Protein AF-A0A7I7PA12-F1 (afdb_monomer_lite)

Organism: NCBI:txid459858

Foldseek 3Di:
DVPVVVVVVVVVVVVVVVVVVVVVVPDDPDPDPPDPPPDPPDDPVVQCADPPPRHRDNDQKAFPCRLCVVVVNDDPVVSVVCDVVVQWPWDDDPPTIITGVVSSVVSVVVVVVVVPD

Structure (mmCIF, N/CA/C/O backbone):
data_AF-A0A7I7PA12-F1
#
_entry.id   AF-A0A7I7PA12-F1
#
loop_
_atom_site.group_PDB
_atom_site.id
_atom_site.type_symbol
_atom_site.label_atom_id
_atom_site.label_alt_id
_atom_site.label_comp_id
_atom_site.label_asym_id
_atom_site.label_entity_id
_atom_site.label_seq_id
_atom_site.pdbx_PDB_ins_code
_atom_site.Cartn_x
_atom_site.Cartn_y
_atom_site.Cartn_z
_atom_site.occupancy
_atom_site.B_iso_or_equiv
_atom_site.auth_seq_id
_atom_site.auth_comp_id
_atom_site.auth_asym_id
_atom_site.auth_atom_id
_atom_site.pdbx_PDB_model_num
ATOM 1 N N . MET A 1 1 ? 6.113 24.399 -57.540 1.00 57.25 1 MET A N 1
ATOM 2 C CA . MET A 1 1 ? 7.209 24.268 -56.553 1.00 57.25 1 MET A CA 1
ATOM 3 C C . MET A 1 1 ? 6.935 23.206 -55.471 1.00 57.25 1 MET A C 1
ATOM 5 O O . MET A 1 1 ? 7.730 23.121 -54.549 1.00 57.25 1 MET A O 1
ATOM 9 N N . SER A 1 2 ? 5.874 22.381 -55.564 1.00 64.81 2 SER A N 1
ATOM 10 C CA . SER A 1 2 ? 5.564 21.339 -54.559 1.00 64.81 2 SER A CA 1
ATOM 11 C C . SER A 1 2 ? 6.282 20.003 -54.799 1.00 64.81 2 SER A C 1
ATOM 13 O O . SER A 1 2 ? 6.715 19.367 -53.851 1.00 64.81 2 SER A O 1
ATOM 15 N N . ASP A 1 3 ? 6.512 19.631 -56.061 1.00 80.25 3 ASP A N 1
ATOM 16 C CA . ASP A 1 3 ? 7.012 18.301 -56.449 1.00 80.25 3 ASP A CA 1
ATOM 17 C C . ASP A 1 3 ? 8.410 17.973 -55.877 1.00 80.25 3 ASP A C 1
ATOM 19 O O . ASP A 1 3 ? 8.698 16.848 -55.482 1.00 80.25 3 ASP A O 1
ATOM 23 N N . THR A 1 4 ? 9.290 18.967 -55.735 1.00 84.50 4 THR A N 1
ATOM 24 C CA . THR A 1 4 ? 10.612 18.764 -55.114 1.00 84.50 4 THR A CA 1
ATOM 25 C C . THR A 1 4 ? 10.535 18.559 -53.602 1.00 84.50 4 THR A C 1
ATOM 27 O O . THR A 1 4 ? 11.308 17.774 -53.055 1.00 84.50 4 THR A O 1
ATOM 30 N N . ALA A 1 5 ? 9.603 19.233 -52.924 1.00 88.06 5 ALA A N 1
ATOM 31 C CA . ALA A 1 5 ? 9.379 19.059 -51.491 1.00 88.06 5 ALA A CA 1
ATOM 32 C C . ALA A 1 5 ? 8.716 17.704 -51.196 1.00 88.06 5 ALA A C 1
ATOM 34 O O . ALA A 1 5 ? 9.119 17.018 -50.258 1.00 88.06 5 ALA A O 1
ATOM 35 N N . ASP A 1 6 ? 7.775 17.284 -52.043 1.00 89.25 6 ASP A N 1
ATOM 36 C CA . ASP A 1 6 ? 7.091 15.994 -51.924 1.00 89.25 6 ASP A CA 1
ATOM 37 C C . ASP A 1 6 ? 8.061 14.821 -52.129 1.00 89.25 6 ASP A C 1
ATOM 39 O O . ASP A 1 6 ? 8.046 13.857 -51.359 1.00 89.25 6 ASP A O 1
ATOM 43 N N . ARG A 1 7 ? 8.980 14.935 -53.097 1.00 88.00 7 ARG A N 1
ATOM 44 C CA . ARG A 1 7 ? 10.043 13.940 -53.326 1.00 88.00 7 ARG A CA 1
ATOM 45 C C . ARG A 1 7 ? 11.024 13.848 -52.161 1.00 88.00 7 ARG A C 1
ATOM 47 O O . ARG A 1 7 ? 11.404 12.745 -51.782 1.00 88.00 7 ARG A O 1
ATOM 54 N N . LEU A 1 8 ? 11.407 14.979 -51.565 1.00 92.81 8 LEU A N 1
ATOM 55 C CA . LEU A 1 8 ? 12.272 14.984 -50.381 1.00 92.81 8 LEU A CA 1
ATOM 56 C C . LEU A 1 8 ? 11.567 14.358 -49.171 1.00 92.81 8 LEU A C 1
ATOM 58 O O . LEU A 1 8 ? 12.162 13.551 -48.459 1.00 92.81 8 LEU A O 1
ATOM 62 N N . ALA A 1 9 ? 10.295 14.697 -48.956 1.00 93.12 9 ALA A N 1
ATOM 63 C CA . ALA A 1 9 ? 9.494 14.113 -47.887 1.00 93.12 9 ALA A CA 1
ATOM 64 C C . ALA A 1 9 ? 9.335 12.598 -48.064 1.00 93.12 9 ALA A C 1
ATOM 66 O O . ALA A 1 9 ? 9.363 11.860 -47.079 1.00 93.12 9 ALA A O 1
ATOM 67 N N . GLN A 1 10 ? 9.198 12.128 -49.307 1.00 93.81 10 GLN A N 1
ATOM 68 C CA . GLN A 1 10 ? 9.133 10.702 -49.596 1.00 93.81 10 GLN A CA 1
ATOM 69 C C . GLN A 1 10 ? 10.466 10.002 -49.321 1.00 93.81 10 GLN A C 1
ATOM 71 O O . GLN A 1 10 ? 10.483 9.030 -48.574 1.00 93.81 10 GLN A O 1
ATOM 76 N N . ALA A 1 11 ? 11.578 10.553 -49.810 1.00 95.31 11 ALA A N 1
ATOM 77 C CA . ALA A 1 11 ? 12.905 9.986 -49.576 1.00 95.31 11 ALA A CA 1
ATOM 78 C C . ALA A 1 11 ? 13.256 9.895 -48.078 1.00 95.31 11 ALA A C 1
ATOM 80 O O . ALA A 1 11 ? 13.831 8.906 -47.630 1.00 95.31 11 ALA A O 1
ATOM 81 N N . LEU A 1 12 ? 12.870 10.899 -47.282 1.00 96.00 12 LEU A N 1
ATOM 82 C CA . LEU A 1 12 ? 13.057 10.871 -45.828 1.00 96.00 12 LEU A CA 1
ATOM 83 C C . LEU A 1 12 ? 12.213 9.788 -45.150 1.00 96.00 12 LEU A C 1
ATOM 85 O O . LEU A 1 12 ? 12.706 9.112 -44.249 1.00 96.00 12 LEU A O 1
ATOM 89 N N . ARG A 1 13 ? 10.955 9.611 -45.571 1.00 95.38 13 ARG A N 1
ATOM 90 C CA . ARG A 1 13 ? 10.093 8.540 -45.047 1.00 95.38 13 ARG A CA 1
ATOM 91 C C . ARG A 1 13 ? 10.675 7.164 -45.339 1.00 95.38 13 ARG A C 1
ATOM 93 O O . ARG A 1 13 ? 10.691 6.325 -44.443 1.00 95.38 13 ARG A O 1
ATOM 100 N N . ASP A 1 14 ? 11.172 6.958 -46.552 1.00 96.69 14 ASP A N 1
ATOM 101 C CA . ASP A 1 14 ? 11.733 5.673 -46.968 1.00 96.69 14 ASP A CA 1
ATOM 102 C C . ASP A 1 14 ? 12.980 5.330 -46.138 1.00 96.69 14 ASP A C 1
ATOM 104 O O . ASP A 1 14 ? 13.071 4.231 -45.595 1.00 96.69 14 ASP A O 1
ATOM 108 N N . LEU A 1 15 ? 13.863 6.309 -45.912 1.00 96.50 15 LEU A N 1
ATOM 109 C CA . LEU A 1 15 ? 15.071 6.136 -45.099 1.00 96.50 15 LEU A CA 1
ATOM 110 C C . LEU A 1 15 ? 14.760 5.852 -43.619 1.00 96.50 15 LEU A C 1
ATOM 112 O O . LEU A 1 15 ? 15.419 5.030 -42.984 1.00 96.50 15 LEU A O 1
ATOM 116 N N . ILE A 1 16 ? 13.736 6.505 -43.058 1.00 96.25 16 ILE A N 1
ATOM 117 C CA . ILE A 1 16 ? 13.278 6.228 -41.688 1.00 96.25 16 ILE A CA 1
ATOM 118 C C . ILE A 1 16 ? 12.716 4.808 -41.590 1.00 96.25 16 ILE A C 1
ATOM 120 O O . ILE A 1 16 ? 13.044 4.088 -40.649 1.00 96.25 16 ILE A O 1
ATOM 124 N N . ASN A 1 17 ? 11.883 4.400 -42.548 1.00 96.25 17 ASN A N 1
ATOM 125 C CA . ASN A 1 17 ? 11.272 3.074 -42.541 1.00 96.25 17 ASN A CA 1
ATOM 126 C C . ASN A 1 17 ? 12.324 1.968 -42.659 1.00 96.25 17 ASN A C 1
ATOM 128 O O . ASN A 1 17 ? 12.238 0.974 -41.941 1.00 96.25 17 ASN A O 1
ATOM 132 N N . GLU A 1 18 ? 13.335 2.162 -43.505 1.00 94.94 18 GLU A N 1
ATOM 133 C CA . GLU A 1 18 ? 14.457 1.233 -43.646 1.00 94.94 18 GLU A CA 1
ATOM 134 C C . GLU A 1 18 ? 15.231 1.090 -42.328 1.00 94.94 18 GLU A C 1
ATOM 136 O O . GLU A 1 18 ? 15.413 -0.021 -41.829 1.00 94.94 18 GLU A O 1
ATOM 141 N N . ALA A 1 19 ? 15.588 2.208 -41.690 1.00 93.06 19 ALA A N 1
ATOM 142 C CA . ALA A 1 19 ? 16.294 2.193 -40.409 1.00 93.06 19 ALA A CA 1
ATOM 143 C C . ALA A 1 19 ? 15.472 1.540 -39.280 1.00 93.06 19 ALA A C 1
ATOM 145 O O . ALA A 1 19 ? 16.020 0.824 -38.437 1.00 93.06 19 ALA A O 1
ATOM 146 N N . VAL A 1 20 ? 14.155 1.769 -39.255 1.00 92.50 20 VAL A N 1
ATOM 147 C CA . VAL A 1 20 ? 13.246 1.125 -38.295 1.00 92.50 20 VAL A CA 1
ATOM 148 C C . VAL A 1 20 ? 13.182 -0.379 -38.546 1.00 92.50 20 VAL A C 1
ATOM 150 O O . VAL A 1 20 ? 13.264 -1.147 -37.587 1.00 92.50 20 VAL A O 1
ATOM 153 N N . GLN A 1 21 ? 13.080 -0.812 -39.803 1.00 85.81 21 GLN A N 1
ATOM 154 C CA . GLN A 1 21 ? 13.006 -2.232 -40.139 1.00 85.81 21 GLN A CA 1
ATOM 155 C C . GLN A 1 21 ? 14.302 -2.962 -39.770 1.00 85.81 21 GLN A C 1
ATOM 157 O O . GLN A 1 21 ? 14.242 -4.007 -39.126 1.00 85.81 21 GLN A O 1
ATOM 162 N N . GLU A 1 22 ? 15.469 -2.372 -40.047 1.00 87.12 22 GLU A N 1
ATOM 163 C CA . GLU A 1 22 ? 16.749 -2.932 -39.599 1.00 87.12 22 GLU A CA 1
ATOM 164 C C . GLU A 1 22 ? 16.822 -3.082 -38.073 1.00 87.12 22 GLU A C 1
ATOM 166 O O . GLU A 1 22 ? 17.346 -4.075 -37.558 1.00 87.12 22 GLU A O 1
ATOM 171 N N . ALA A 1 23 ? 16.314 -2.099 -37.325 1.00 82.94 23 ALA A N 1
ATOM 172 C CA . ALA A 1 23 ? 16.295 -2.153 -35.867 1.00 82.94 23 ALA A CA 1
ATOM 173 C C . ALA A 1 23 ? 15.350 -3.249 -35.349 1.00 82.94 23 ALA A C 1
ATOM 175 O O . ALA A 1 23 ? 15.691 -3.957 -34.396 1.00 82.94 23 ALA A O 1
ATOM 176 N N . VAL A 1 24 ? 14.191 -3.422 -35.990 1.00 83.75 24 VAL A N 1
ATOM 177 C CA . VAL A 1 24 ? 13.238 -4.495 -35.679 1.00 83.75 24 VAL A CA 1
ATOM 178 C C . VAL A 1 24 ? 13.865 -5.861 -35.955 1.00 83.75 24 VAL A C 1
ATOM 180 O O . VAL A 1 24 ? 13.846 -6.713 -35.070 1.00 83.75 24 VAL A O 1
ATOM 183 N N . ASP A 1 25 ? 14.505 -6.043 -37.109 1.00 80.31 25 ASP A N 1
ATOM 184 C CA . ASP A 1 25 ? 15.106 -7.321 -37.511 1.00 80.31 25 ASP A CA 1
ATOM 185 C C . AS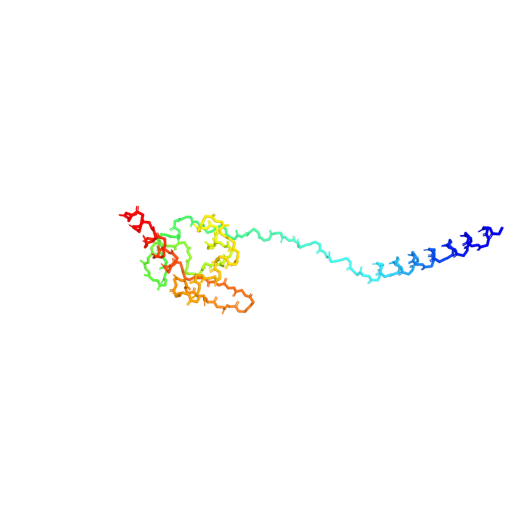P A 1 25 ? 16.298 -7.715 -36.620 1.00 80.31 25 ASP A C 1
ATOM 187 O O . ASP A 1 25 ? 16.522 -8.897 -36.342 1.00 80.31 25 ASP A O 1
ATOM 191 N N . ARG A 1 26 ? 17.054 -6.730 -36.114 1.00 80.38 26 ARG A N 1
ATOM 192 C CA . ARG A 1 26 ? 18.138 -6.953 -35.137 1.00 80.38 26 ARG A CA 1
ATOM 193 C C . ARG A 1 26 ? 17.628 -7.236 -33.724 1.00 80.38 26 ARG A C 1
ATOM 195 O O . ARG A 1 26 ? 18.372 -7.789 -32.908 1.00 80.38 26 ARG A O 1
ATOM 202 N N . THR A 1 27 ? 16.387 -6.876 -33.407 1.00 75.75 27 THR A N 1
ATOM 203 C CA . THR A 1 27 ? 15.804 -7.137 -32.091 1.00 75.75 27 THR A CA 1
ATOM 204 C C . THR A 1 27 ? 15.268 -8.563 -32.068 1.00 75.75 27 THR A C 1
ATOM 206 O O . THR A 1 27 ? 14.245 -8.868 -32.673 1.00 75.75 27 THR A O 1
ATOM 209 N N . ARG A 1 28 ? 15.937 -9.472 -31.342 1.00 63.44 28 ARG A N 1
ATOM 210 C CA . ARG A 1 28 ? 15.360 -10.800 -31.077 1.00 63.44 28 ARG A CA 1
ATOM 211 C C . ARG A 1 28 ? 13.976 -10.605 -30.444 1.00 63.44 28 ARG A C 1
ATOM 213 O O . ARG A 1 28 ? 13.909 -9.957 -29.397 1.00 63.44 28 ARG A O 1
ATOM 220 N N . PRO A 1 29 ? 12.895 -11.168 -31.012 1.00 68.19 29 PRO A N 1
ATOM 221 C CA . PRO A 1 29 ? 11.599 -11.105 -30.364 1.00 68.19 29 PRO A CA 1
ATOM 222 C C . PRO A 1 29 ? 11.725 -11.777 -28.999 1.00 68.19 29 PRO A C 1
ATOM 224 O O . PRO A 1 29 ? 12.167 -12.925 -28.899 1.00 68.19 29 PRO A O 1
ATOM 227 N N . THR A 1 30 ? 11.377 -11.048 -27.938 1.00 66.50 30 THR A N 1
ATOM 228 C CA . THR A 1 30 ? 11.246 -11.640 -26.609 1.00 66.50 30 THR A CA 1
ATOM 229 C C . THR A 1 30 ? 10.212 -12.753 -26.732 1.00 66.50 30 THR A C 1
ATOM 231 O O . THR A 1 30 ? 9.070 -12.459 -27.100 1.00 66.50 30 THR A O 1
ATOM 234 N N . PRO A 1 31 ? 10.573 -14.024 -26.481 1.00 67.75 31 PRO A N 1
ATOM 235 C CA . PRO A 1 31 ? 9.592 -15.088 -26.542 1.00 67.75 31 PRO A CA 1
ATOM 236 C C . PRO A 1 31 ? 8.477 -14.762 -25.542 1.00 67.75 31 PRO A C 1
ATOM 238 O O . PRO A 1 31 ? 8.777 -14.289 -24.436 1.00 67.75 31 PRO A O 1
ATOM 241 N N . PRO A 1 32 ? 7.199 -14.981 -25.903 1.00 68.44 32 PRO A N 1
ATOM 242 C CA . PRO A 1 32 ? 6.124 -14.864 -24.932 1.00 68.44 32 PRO A CA 1
ATOM 243 C C . PRO A 1 32 ? 6.481 -15.739 -23.724 1.00 68.44 32 PRO A C 1
ATOM 245 O O . PRO A 1 32 ? 7.080 -16.806 -23.906 1.00 68.44 32 PRO A O 1
ATOM 248 N N . PRO A 1 33 ? 6.182 -15.292 -22.491 1.00 64.94 33 PRO A N 1
ATOM 249 C CA . PRO A 1 33 ? 6.524 -16.053 -21.299 1.00 64.94 33 PRO A CA 1
ATOM 250 C C . PRO A 1 33 ? 6.006 -17.482 -21.466 1.00 64.94 33 PRO A C 1
ATOM 252 O O . PRO A 1 33 ? 4.811 -17.692 -21.660 1.00 64.94 33 PRO A O 1
ATOM 255 N N . ALA A 1 34 ? 6.928 -18.451 -21.443 1.00 67.62 34 ALA A N 1
ATOM 256 C CA . ALA A 1 34 ? 6.681 -19.816 -21.908 1.00 67.62 34 ALA A CA 1
ATOM 257 C C . ALA A 1 34 ? 5.513 -20.505 -21.187 1.00 67.62 34 ALA A C 1
ATOM 259 O O . ALA A 1 34 ? 4.920 -21.433 -21.731 1.00 67.62 34 ALA A O 1
ATOM 260 N N . ARG A 1 35 ? 5.165 -20.043 -19.981 1.00 59.84 35 ARG A N 1
ATOM 261 C CA . ARG A 1 35 ? 3.930 -20.366 -19.269 1.00 59.84 35 ARG A CA 1
ATOM 262 C C . ARG A 1 35 ? 3.546 -19.171 -18.405 1.00 59.84 35 ARG A C 1
ATOM 264 O O . ARG A 1 35 ? 4.387 -18.648 -17.673 1.00 59.84 35 ARG A O 1
ATOM 271 N N . VAL A 1 36 ? 2.270 -18.788 -18.418 1.00 59.03 36 VAL A N 1
ATOM 272 C CA . VAL A 1 36 ? 1.671 -18.206 -17.213 1.00 59.03 36 VAL A CA 1
ATOM 273 C C . VAL A 1 36 ? 1.811 -19.304 -16.167 1.00 59.03 36 VAL A C 1
ATOM 275 O O . VAL A 1 36 ? 1.127 -20.320 -16.250 1.00 59.03 36 VAL A O 1
ATOM 278 N N . VAL A 1 37 ? 2.786 -19.182 -15.265 1.00 63.34 37 VAL A N 1
ATOM 279 C CA . VAL A 1 37 ? 2.864 -20.076 -14.111 1.00 63.34 37 VAL A CA 1
ATOM 280 C C . VAL A 1 37 ? 1.587 -19.799 -13.339 1.00 63.34 37 VAL A C 1
ATOM 282 O O . VAL A 1 37 ? 1.457 -18.737 -12.726 1.00 63.34 37 VAL A O 1
ATOM 285 N N . GLU A 1 38 ? 0.605 -20.694 -13.458 1.00 61.75 38 GLU A N 1
ATOM 286 C CA . GLU A 1 38 ? -0.585 -20.619 -12.630 1.00 61.75 38 GLU A CA 1
ATOM 287 C C . GLU A 1 38 ? -0.102 -20.530 -11.191 1.00 61.75 38 GLU A C 1
ATOM 289 O O . GLU A 1 38 ? 0.690 -21.355 -10.725 1.00 61.75 38 GLU A O 1
ATOM 294 N N . ARG A 1 39 ? -0.497 -19.444 -10.522 1.00 61.81 39 ARG A N 1
ATOM 295 C CA . ARG A 1 39 ? -0.152 -19.228 -9.123 1.00 61.81 39 ARG A CA 1
ATOM 296 C C . ARG A 1 39 ? -0.580 -20.501 -8.387 1.00 61.81 39 ARG A C 1
ATOM 298 O O . ARG A 1 39 ? -1.747 -20.868 -8.543 1.00 61.81 39 ARG A O 1
ATOM 305 N N . PRO A 1 40 ? 0.316 -21.169 -7.637 1.00 59.44 40 PRO A N 1
ATOM 306 C CA . PRO A 1 40 ? -0.034 -22.392 -6.934 1.00 59.44 40 PRO A CA 1
ATOM 307 C C . PRO A 1 40 ? -1.331 -22.162 -6.160 1.00 59.44 40 PRO A C 1
ATOM 309 O O . PRO A 1 40 ? -1.399 -21.257 -5.320 1.00 59.44 40 PRO A O 1
ATOM 312 N N . ARG A 1 41 ? -2.381 -22.913 -6.507 1.00 59.09 41 ARG A N 1
ATOM 313 C CA . ARG A 1 41 ? -3.602 -22.937 -5.708 1.00 59.09 41 ARG A CA 1
ATOM 314 C C . ARG A 1 41 ? -3.276 -23.783 -4.493 1.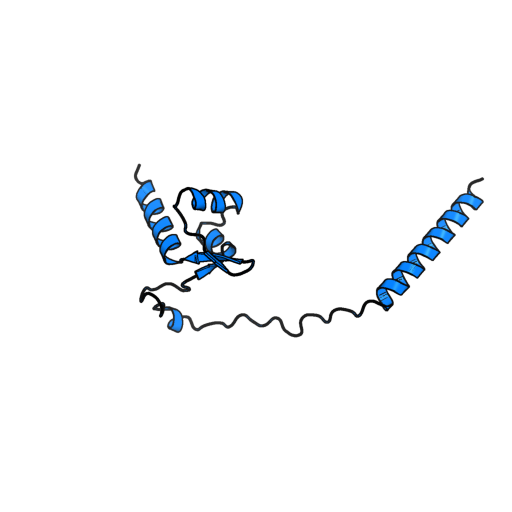00 59.09 41 ARG A C 1
ATOM 316 O O . ARG A 1 41 ? -3.183 -24.999 -4.587 1.00 59.09 41 ARG A O 1
ATOM 323 N N . VAL A 1 42 ? -3.001 -23.108 -3.390 1.00 63.06 42 VAL A N 1
ATOM 324 C CA . VAL A 1 42 ? -2.883 -23.762 -2.092 1.00 63.06 42 VAL A CA 1
ATOM 325 C C . VAL A 1 42 ? -4.302 -24.219 -1.701 1.00 63.06 42 VAL A C 1
ATOM 327 O O . VAL A 1 42 ? -5.228 -23.413 -1.856 1.00 63.06 42 VAL A O 1
ATOM 330 N N . PRO A 1 43 ? -4.500 -25.482 -1.286 1.00 65.56 43 PRO A N 1
ATOM 331 C CA . PRO A 1 43 ? -5.786 -25.980 -0.793 1.00 65.56 43 PRO A CA 1
ATOM 332 C C . PRO A 1 43 ? -6.340 -25.104 0.340 1.00 65.56 43 PRO A C 1
ATOM 334 O O . PRO A 1 43 ? -5.577 -24.628 1.177 1.00 65.56 43 PRO A O 1
ATOM 337 N N . GLU A 1 44 ? -7.658 -24.875 0.381 1.00 60.41 44 GLU A N 1
ATOM 338 C CA . GLU A 1 44 ? -8.302 -24.014 1.398 1.00 60.41 44 GLU A CA 1
ATOM 339 C C . GLU A 1 44 ? -8.061 -24.508 2.837 1.00 60.41 44 GLU A C 1
ATOM 341 O O . GLU A 1 44 ? -7.955 -23.713 3.769 1.00 60.41 44 GLU A O 1
ATOM 346 N N . GLU A 1 45 ? -7.910 -25.819 2.985 1.00 60.53 45 GLU A N 1
ATOM 347 C CA . GLU A 1 45 ? -7.651 -26.552 4.225 1.00 60.53 45 GLU A CA 1
ATOM 348 C C . GLU A 1 45 ? -6.239 -26.329 4.809 1.00 60.53 45 GLU A C 1
ATOM 350 O O . GLU A 1 45 ? -6.070 -26.365 6.026 1.00 60.53 45 GLU A O 1
ATOM 355 N N . ASP A 1 46 ? -5.247 -25.944 3.996 1.00 56.34 46 ASP A N 1
ATOM 356 C CA . ASP A 1 46 ? -3.894 -25.597 4.474 1.00 56.34 46 ASP A CA 1
ATOM 357 C C . ASP A 1 46 ? -3.806 -24.164 5.051 1.00 56.34 46 ASP A C 1
ATOM 359 O O . ASP A 1 46 ? -2.765 -23.743 5.562 1.00 56.34 46 ASP A O 1
ATOM 363 N N . PHE A 1 47 ? -4.893 -23.384 4.975 1.00 56.38 47 PHE A N 1
ATOM 364 C CA . PHE A 1 47 ? -4.963 -21.997 5.458 1.00 56.38 47 PHE A CA 1
ATOM 365 C C . PHE A 1 47 ? -5.638 -21.835 6.821 1.00 56.38 47 PHE A C 1
ATOM 367 O O . PHE A 1 47 ? -5.838 -20.699 7.268 1.00 56.38 47 PHE A O 1
ATOM 374 N N . GLU A 1 48 ? -6.025 -22.921 7.492 1.00 58.62 48 GLU A N 1
ATOM 375 C CA . GLU A 1 48 ? -6.786 -22.800 8.738 1.00 58.62 48 GLU A CA 1
ATOM 376 C C . GLU A 1 48 ? -5.995 -22.118 9.856 1.00 58.62 48 GLU A C 1
ATOM 378 O O . GLU A 1 48 ? -6.589 -21.428 10.689 1.00 58.62 48 GLU A O 1
ATOM 383 N N . VAL A 1 49 ? -4.665 -22.246 9.850 1.00 67.19 49 VAL A N 1
ATOM 384 C CA . VAL A 1 49 ? -3.797 -21.626 10.851 1.00 67.19 49 VAL A CA 1
ATOM 385 C C . VAL A 1 49 ? -2.456 -21.236 10.233 1.00 67.19 49 VAL A C 1
ATOM 387 O O . VAL A 1 49 ? -1.775 -22.051 9.616 1.00 67.19 49 VAL A O 1
ATOM 390 N N . CYS A 1 50 ? -2.035 -19.986 10.416 1.00 68.50 50 CYS A N 1
ATOM 391 C CA . CYS A 1 50 ? -0.712 -19.560 9.988 1.00 68.50 50 CYS A CA 1
ATOM 392 C C . CYS A 1 50 ? 0.382 -20.225 10.849 1.00 68.50 50 CYS A C 1
ATOM 394 O O . CYS A 1 50 ? 0.360 -20.053 12.070 1.00 68.50 50 CYS A O 1
ATOM 396 N N . PRO A 1 51 ? 1.399 -20.875 10.244 1.00 64.75 51 PRO A N 1
ATOM 397 C CA . PRO A 1 51 ? 2.488 -21.527 10.983 1.00 64.75 51 PRO A CA 1
ATOM 398 C C . PRO A 1 51 ? 3.348 -20.584 11.836 1.00 64.75 51 PRO A C 1
ATOM 400 O O . PRO A 1 51 ? 4.098 -21.042 12.689 1.00 64.75 51 PRO A O 1
ATOM 403 N N . TRP A 1 52 ? 3.283 -19.274 11.578 1.00 67.25 52 TRP A N 1
ATOM 404 C CA . TRP A 1 52 ? 4.149 -18.277 12.210 1.00 67.25 52 TRP A CA 1
ATOM 405 C C . TRP A 1 52 ? 3.550 -17.661 13.475 1.00 67.25 52 TRP A C 1
ATOM 407 O O . TRP A 1 52 ? 4.297 -17.248 14.355 1.00 67.25 52 TRP A O 1
ATOM 417 N N . CYS A 1 53 ? 2.223 -17.597 13.581 1.00 69.81 53 CYS A N 1
ATOM 418 C CA . CYS A 1 53 ? 1.544 -16.920 14.690 1.00 69.81 53 CYS A CA 1
ATOM 419 C C . CYS A 1 53 ? 0.373 -17.715 15.285 1.00 69.81 53 CYS A C 1
ATOM 421 O O . CYS A 1 53 ? -0.290 -17.232 16.201 1.00 69.81 53 CYS A O 1
ATOM 423 N N . SER A 1 54 ? 0.087 -18.913 14.768 1.00 68.56 54 SER A N 1
ATOM 424 C CA . SER A 1 54 ? -1.017 -19.769 15.216 1.00 68.56 54 SER A CA 1
ATOM 425 C C . SER A 1 54 ? -2.417 -19.126 15.124 1.00 68.56 54 SER A C 1
ATOM 427 O O . SER A 1 54 ? -3.349 -19.583 15.786 1.00 68.56 54 SER A O 1
ATOM 429 N N . LYS A 1 55 ? -2.597 -18.079 14.300 1.00 67.69 55 LYS A N 1
ATOM 430 C CA . LYS A 1 55 ? -3.892 -17.419 14.029 1.00 67.69 55 LYS A CA 1
ATOM 431 C C . LYS A 1 55 ? -4.443 -17.802 12.650 1.00 67.69 55 LYS A C 1
ATOM 433 O O . LYS A 1 55 ? -3.684 -18.065 11.716 1.00 67.69 55 LYS A O 1
ATOM 438 N N . LYS A 1 56 ? -5.773 -17.797 12.502 1.00 65.81 56 LYS A N 1
ATOM 439 C CA . LYS A 1 56 ? -6.478 -18.097 11.242 1.00 65.81 56 LYS A CA 1
ATOM 440 C C . LYS A 1 56 ? -6.419 -16.909 10.278 1.00 65.81 56 LYS A C 1
ATOM 442 O O . LYS A 1 56 ? -7.349 -16.109 10.223 1.00 65.81 56 LYS A O 1
ATOM 447 N N . HIS A 1 57 ? -5.325 -16.788 9.528 1.00 66.31 57 HIS A N 1
ATOM 448 C CA . HIS A 1 57 ? -5.210 -15.823 8.434 1.00 66.31 57 HIS A CA 1
ATOM 449 C C . HIS A 1 57 ? -4.482 -16.416 7.220 1.00 66.31 57 HIS A C 1
ATOM 451 O O . HIS A 1 57 ? -3.469 -17.104 7.347 1.00 66.31 57 HIS A O 1
ATOM 457 N N . MET A 1 58 ? -4.972 -16.104 6.015 1.00 58.44 58 MET A N 1
ATOM 458 C CA . MET A 1 58 ? -4.531 -16.759 4.775 1.00 58.44 58 MET A CA 1
ATOM 459 C C . MET A 1 58 ? -3.047 -16.514 4.429 1.00 58.44 58 MET A C 1
ATOM 461 O O . MET A 1 58 ? -2.455 -17.311 3.710 1.00 58.44 58 MET A O 1
ATOM 465 N N . ARG A 1 59 ? -2.412 -15.423 4.891 1.00 69.94 59 ARG A N 1
ATOM 466 C CA . ARG A 1 59 ? -0.981 -15.110 4.659 1.00 69.94 59 ARG A CA 1
ATOM 467 C C . ARG A 1 59 ? -0.451 -14.218 5.778 1.00 69.94 59 ARG A C 1
ATOM 469 O O . ARG A 1 59 ? -1.158 -13.307 6.168 1.00 69.94 59 ARG A O 1
ATOM 476 N N . HIS A 1 60 ? 0.783 -14.420 6.247 1.00 81.69 60 HIS A N 1
ATOM 477 C CA . HIS A 1 60 ? 1.381 -13.542 7.269 1.00 81.69 60 HIS A CA 1
ATOM 478 C C . HIS A 1 60 ? 1.697 -12.139 6.724 1.00 81.69 60 HIS A C 1
ATOM 480 O O . HIS A 1 60 ? 1.433 -11.137 7.380 1.00 81.69 60 HIS A O 1
ATOM 486 N N . LEU A 1 61 ? 2.202 -12.066 5.486 1.00 88.44 61 LEU A N 1
ATOM 487 C CA . LEU A 1 61 ? 2.500 -10.812 4.797 1.00 88.44 61 LEU A CA 1
ATOM 488 C C . LEU A 1 61 ? 1.587 -10.631 3.587 1.00 88.44 61 LEU A C 1
ATOM 490 O O . LEU A 1 61 ? 1.581 -11.445 2.659 1.00 88.44 61 LEU A O 1
ATOM 494 N N . MET A 1 62 ? 0.853 -9.526 3.580 1.00 89.44 62 MET A N 1
ATOM 495 C CA . MET A 1 62 ? -0.068 -9.155 2.519 1.00 89.44 62 MET A CA 1
ATOM 496 C C . MET A 1 62 ? 0.535 -8.058 1.638 1.00 89.44 62 MET A C 1
ATOM 498 O O . MET A 1 62 ? 0.889 -6.996 2.148 1.00 89.44 62 MET A O 1
ATOM 502 N N . PRO A 1 63 ? 0.657 -8.258 0.313 1.00 92.94 63 PRO A N 1
ATOM 503 C CA . PRO A 1 63 ? 1.080 -7.196 -0.593 1.00 92.94 63 PRO A CA 1
ATOM 504 C C . PRO A 1 63 ? 0.142 -5.988 -0.502 1.00 92.94 63 PRO A C 1
ATOM 506 O O . PRO A 1 63 ? -1.076 -6.159 -0.467 1.00 92.94 63 PRO A O 1
ATOM 509 N N . VAL A 1 64 ? 0.684 -4.767 -0.575 1.00 93.69 64 VAL A N 1
ATOM 510 C CA . VAL A 1 64 ? -0.114 -3.521 -0.503 1.00 93.69 64 VAL A CA 1
ATOM 511 C C . VAL A 1 64 ? -1.282 -3.506 -1.499 1.00 93.69 64 VAL A C 1
ATOM 513 O O . VAL A 1 64 ? -2.358 -3.004 -1.189 1.00 93.69 64 VAL A O 1
ATOM 516 N N . THR A 1 65 ? -1.107 -4.074 -2.694 1.00 91.94 65 THR A N 1
ATOM 517 C CA . THR A 1 65 ? -2.188 -4.168 -3.686 1.00 91.94 65 THR A CA 1
ATOM 518 C C . THR A 1 65 ? -3.362 -5.016 -3.193 1.00 91.94 65 THR A C 1
ATOM 520 O O . THR A 1 65 ? -4.503 -4.616 -3.392 1.00 91.94 65 THR A O 1
ATOM 523 N N . GLU A 1 66 ? -3.096 -6.154 -2.544 1.00 91.12 66 GLU A N 1
ATOM 524 C CA . GLU A 1 66 ? -4.136 -7.033 -1.990 1.00 91.12 66 GLU A CA 1
ATOM 525 C C . GLU A 1 66 ? -4.758 -6.400 -0.729 1.00 91.12 66 GLU A C 1
ATOM 527 O O . GLU A 1 66 ? -5.981 -6.341 -0.620 1.00 91.12 66 GLU A O 1
ATOM 532 N N . ALA A 1 67 ? -3.944 -5.819 0.161 1.00 92.12 67 ALA A N 1
ATOM 533 C CA . ALA A 1 67 ? -4.422 -5.141 1.371 1.00 92.12 67 ALA A CA 1
ATOM 534 C C . ALA A 1 67 ? -5.394 -3.994 1.050 1.00 92.12 67 ALA A C 1
ATOM 536 O O . ALA A 1 67 ? -6.460 -3.879 1.648 1.00 92.12 67 ALA A O 1
ATOM 537 N N . ARG A 1 68 ? -5.085 -3.181 0.031 1.00 94.25 68 ARG A N 1
ATOM 538 C CA . ARG A 1 68 ? -5.980 -2.111 -0.441 1.00 94.25 68 ARG A CA 1
ATOM 539 C C . ARG A 1 68 ? -7.336 -2.631 -0.902 1.00 94.25 68 ARG A C 1
ATOM 541 O O . ARG A 1 68 ? -8.335 -1.961 -0.667 1.00 94.25 68 ARG A O 1
ATOM 548 N N . GLN A 1 69 ? -7.373 -3.792 -1.556 1.00 91.62 69 GLN A N 1
ATOM 549 C CA . GLN A 1 69 ? -8.633 -4.402 -1.981 1.00 91.62 69 GLN A CA 1
ATOM 550 C C . GLN A 1 69 ? -9.461 -4.857 -0.779 1.00 91.62 69 GLN A C 1
ATOM 552 O O . GLN A 1 69 ? -10.663 -4.607 -0.750 1.00 91.62 69 GLN A O 1
ATOM 557 N N . GLN A 1 70 ? -8.826 -5.424 0.252 1.00 87.62 70 GLN A N 1
ATOM 558 C CA . GLN A 1 70 ? -9.526 -5.780 1.492 1.00 87.62 70 GLN A CA 1
ATOM 559 C C . GLN A 1 70 ? -10.089 -4.564 2.237 1.00 87.62 70 GLN A C 1
ATOM 561 O O . GLN A 1 70 ? -11.152 -4.651 2.844 1.00 87.62 70 GLN A O 1
ATOM 566 N N . LEU A 1 71 ? -9.431 -3.410 2.125 1.00 90.00 71 LEU A N 1
ATOM 567 C CA . LEU A 1 71 ? -9.917 -2.138 2.664 1.00 90.00 71 LEU A CA 1
ATOM 568 C C . LEU A 1 71 ? -11.005 -1.473 1.801 1.00 90.00 71 LEU A C 1
ATOM 570 O O . LEU A 1 71 ? -11.275 -0.287 1.965 1.00 90.00 71 LEU A O 1
ATOM 574 N N . GLY A 1 72 ? -11.625 -2.198 0.866 1.00 90.88 72 GLY A N 1
ATOM 575 C CA . GLY A 1 72 ? -12.665 -1.658 -0.014 1.00 90.88 72 GLY A CA 1
ATOM 576 C C . GLY A 1 72 ? -12.125 -0.953 -1.260 1.00 90.88 72 GLY A C 1
ATOM 577 O O . GLY A 1 72 ? -12.801 -0.104 -1.833 1.00 90.88 72 GLY A O 1
ATOM 578 N N . GLY A 1 73 ? -10.902 -1.278 -1.685 1.00 92.56 73 GLY A N 1
ATOM 579 C CA . GLY A 1 73 ? -10.323 -0.775 -2.934 1.00 92.56 73 GLY A CA 1
ATOM 580 C C . GLY A 1 73 ? -9.735 0.635 -2.844 1.00 92.56 73 GLY A C 1
ATOM 581 O O . GLY A 1 73 ? -9.649 1.326 -3.860 1.00 92.56 73 GLY A O 1
ATOM 582 N N . ILE A 1 74 ? -9.305 1.078 -1.656 1.00 94.00 74 ILE A N 1
ATOM 583 C CA . ILE A 1 74 ? -8.794 2.442 -1.447 1.00 94.00 74 ILE A CA 1
ATOM 584 C C . ILE A 1 74 ? -7.610 2.792 -2.362 1.00 94.00 74 ILE A C 1
ATOM 586 O O . ILE A 1 74 ? -6.831 1.939 -2.814 1.00 94.00 74 ILE A O 1
ATOM 590 N N . SER A 1 75 ? -7.442 4.088 -2.634 1.00 95.06 75 SER A N 1
ATOM 591 C CA . SER A 1 75 ? -6.330 4.588 -3.446 1.00 95.06 75 SER A CA 1
ATOM 592 C C . SER A 1 75 ? -4.970 4.321 -2.781 1.00 95.06 75 SER A C 1
ATOM 594 O O . SER A 1 75 ? -4.878 4.088 -1.575 1.00 95.06 75 SER A O 1
ATOM 596 N N . ARG A 1 76 ? -3.883 4.366 -3.565 1.00 94.00 76 ARG A N 1
ATOM 597 C CA . ARG A 1 76 ? -2.518 4.269 -3.012 1.00 94.00 76 ARG A CA 1
ATOM 598 C C . ARG A 1 76 ? -2.228 5.419 -2.054 1.00 94.00 76 ARG A C 1
ATOM 600 O O . ARG A 1 76 ? -1.646 5.188 -1.006 1.00 94.00 76 ARG A O 1
ATOM 607 N N . THR A 1 77 ? -2.632 6.632 -2.421 1.00 95.38 77 THR A N 1
ATOM 608 C CA . THR A 1 77 ? -2.412 7.838 -1.619 1.00 95.38 77 THR A CA 1
ATOM 609 C C . THR A 1 77 ? -3.091 7.714 -0.261 1.00 95.38 77 THR A C 1
ATOM 611 O O . THR A 1 77 ? -2.444 7.915 0.757 1.00 95.38 77 THR A O 1
ATOM 614 N N . THR A 1 78 ? -4.353 7.275 -0.244 1.00 94.00 78 THR A N 1
ATOM 615 C CA . THR A 1 78 ? -5.104 7.010 0.993 1.00 94.00 78 THR A CA 1
ATOM 616 C C . THR A 1 78 ? -4.420 5.939 1.832 1.00 94.00 78 THR A C 1
ATOM 618 O O . THR A 1 78 ? -4.220 6.126 3.021 1.00 94.00 78 THR A O 1
ATOM 621 N N . PHE A 1 79 ? -4.007 4.834 1.209 1.00 94.31 79 PHE A N 1
ATOM 622 C CA . PHE A 1 79 ? -3.318 3.760 1.917 1.00 94.31 79 PHE A CA 1
ATOM 623 C C . PHE A 1 79 ? -2.018 4.241 2.581 1.00 94.31 79 PHE A C 1
ATOM 625 O O . PHE A 1 79 ? -1.773 3.946 3.744 1.00 94.31 79 PHE A O 1
ATOM 632 N N . TYR A 1 80 ? -1.190 5.005 1.864 1.00 94.00 80 TYR A N 1
ATOM 633 C CA . TYR A 1 80 ? 0.071 5.511 2.409 1.00 94.00 80 TYR A CA 1
ATOM 634 C C . TYR A 1 80 ? -0.103 6.649 3.419 1.00 94.00 80 TYR A C 1
ATOM 636 O O . TYR A 1 80 ? 0.852 6.921 4.134 1.00 94.00 80 TYR A O 1
ATOM 644 N N . ALA A 1 81 ? -1.279 7.276 3.515 1.00 92.31 81 ALA A N 1
ATOM 645 C CA . ALA A 1 81 ? -1.593 8.210 4.598 1.00 92.31 81 ALA A CA 1
ATOM 646 C C . ALA A 1 81 ? -1.796 7.488 5.946 1.00 92.31 81 ALA A C 1
ATOM 648 O O . ALA A 1 81 ? -1.408 8.018 6.977 1.00 92.31 81 ALA A O 1
ATOM 649 N N . LEU A 1 82 ? -2.283 6.239 5.931 1.00 90.19 82 LEU A N 1
ATOM 650 C CA . LEU A 1 82 ? -2.497 5.428 7.143 1.00 90.19 82 LEU A CA 1
ATOM 651 C C . LEU A 1 82 ? -1.189 4.918 7.777 1.00 90.19 82 LEU A C 1
ATOM 653 O O . LEU A 1 82 ? -1.147 4.578 8.956 1.00 90.19 82 LEU A O 1
ATOM 657 N N . VAL A 1 83 ? -0.111 4.834 6.995 1.00 89.25 83 VAL A N 1
ATOM 658 C CA . VAL A 1 83 ? 1.196 4.346 7.464 1.00 89.25 83 VAL A CA 1
ATOM 659 C C . VAL A 1 83 ? 1.859 5.305 8.469 1.00 89.25 83 VAL A C 1
ATOM 661 O O . VAL A 1 83 ? 2.210 4.853 9.557 1.00 89.25 83 VAL A O 1
ATOM 664 N N . PRO A 1 84 ? 2.048 6.609 8.175 1.00 84.56 84 PRO A N 1
ATOM 665 C CA . PRO A 1 84 ? 2.639 7.549 9.130 1.00 84.56 84 PRO A CA 1
ATOM 666 C C . PRO A 1 84 ? 1.754 7.804 10.356 1.00 84.56 84 PRO A C 1
ATOM 668 O O . PRO A 1 84 ? 2.279 8.153 11.407 1.00 84.56 84 PRO A O 1
ATOM 671 N N . GLU A 1 85 ? 0.440 7.593 10.248 1.00 82.38 85 GLU A N 1
ATOM 672 C CA . GLU A 1 85 ? -0.496 7.646 11.381 1.00 82.38 85 GLU A CA 1
ATOM 673 C C . GLU A 1 85 ? -0.324 6.460 12.350 1.00 82.38 85 GLU A C 1
ATOM 675 O O . GLU A 1 85 ? -0.929 6.442 13.419 1.00 82.38 85 GLU A O 1
ATOM 680 N N . GLY A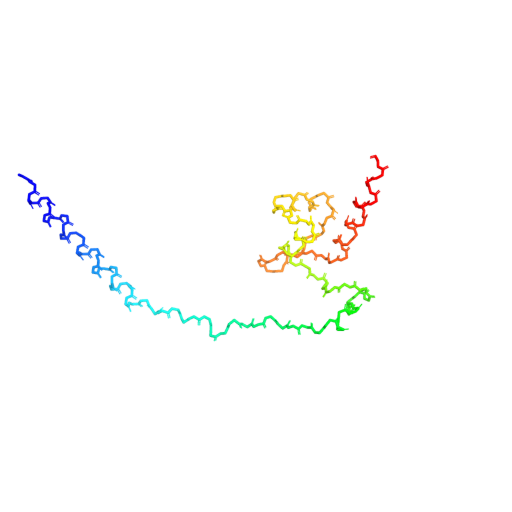 1 86 ? 0.507 5.468 12.001 1.00 83.88 86 GLY A N 1
ATOM 681 C CA . GLY A 1 86 ? 0.729 4.264 12.805 1.00 83.88 86 GLY A CA 1
ATOM 682 C C . GLY A 1 86 ? -0.434 3.273 12.757 1.00 83.88 86 GLY A C 1
ATOM 683 O O . GLY A 1 86 ? -0.435 2.290 13.493 1.00 83.88 86 GLY A O 1
ATOM 684 N N . GLU A 1 87 ? -1.418 3.506 11.887 1.00 84.38 87 GLU A N 1
ATOM 685 C CA . GLU A 1 87 ? -2.607 2.662 11.761 1.00 84.38 87 GLU A CA 1
ATOM 686 C C . GLU A 1 87 ? -2.300 1.344 11.036 1.00 84.38 87 GLU A C 1
ATOM 688 O O . GLU A 1 87 ? -2.934 0.328 11.325 1.00 84.38 87 GLU A O 1
ATOM 693 N N . LEU A 1 88 ? -1.317 1.348 10.123 1.00 89.38 88 LEU A N 1
ATOM 694 C CA . LEU A 1 88 ? -0.839 0.172 9.390 1.00 89.38 88 LEU A CA 1
ATOM 695 C C . LEU A 1 88 ? 0.695 0.112 9.365 1.00 89.38 88 LEU A C 1
ATOM 697 O O . LEU A 1 88 ? 1.355 1.081 8.986 1.00 89.38 88 LEU A O 1
ATOM 701 N N . SER A 1 89 ? 1.265 -1.056 9.672 1.00 89.81 89 SER A N 1
ATOM 702 C CA . SER A 1 89 ? 2.709 -1.292 9.564 1.00 89.81 89 SER A CA 1
ATOM 703 C C . SER A 1 89 ? 3.113 -1.664 8.138 1.00 89.81 89 SER A C 1
ATOM 705 O O . SER A 1 89 ? 2.530 -2.556 7.516 1.00 89.81 89 SER A O 1
ATOM 707 N N . LEU A 1 90 ? 4.141 -0.997 7.608 1.00 93.38 90 LEU A N 1
ATOM 708 C CA . LEU A 1 90 ? 4.657 -1.248 6.265 1.00 93.38 90 LEU A CA 1
ATOM 709 C C . LEU A 1 90 ? 6.000 -1.981 6.324 1.00 93.38 90 LEU A C 1
ATOM 711 O O . LEU A 1 90 ? 7.003 -1.431 6.773 1.00 93.38 90 LEU A O 1
ATOM 715 N N . LEU A 1 91 ? 6.048 -3.189 5.765 1.00 92.69 91 LEU A N 1
ATOM 716 C CA . LEU A 1 91 ? 7.275 -3.959 5.584 1.00 92.69 91 LEU A CA 1
ATOM 717 C C . LEU A 1 91 ? 7.739 -3.882 4.124 1.00 92.69 91 LEU A C 1
ATOM 719 O O . LEU A 1 91 ? 6.957 -4.088 3.193 1.00 92.69 91 LEU A O 1
ATOM 723 N N . LYS A 1 92 ? 9.025 -3.615 3.892 1.00 93.88 92 LYS A N 1
ATOM 724 C CA . LYS A 1 92 ? 9.604 -3.548 2.543 1.00 93.88 92 LYS A CA 1
ATOM 725 C C . LYS A 1 92 ? 10.511 -4.751 2.293 1.00 93.88 92 LYS A C 1
ATOM 727 O O . LYS A 1 92 ? 11.481 -4.946 3.015 1.00 93.88 92 LYS A O 1
ATOM 732 N N . ILE A 1 93 ? 10.213 -5.529 1.251 1.00 91.88 93 ILE A N 1
ATOM 733 C CA . ILE A 1 93 ? 11.041 -6.658 0.799 1.00 91.88 93 ILE A CA 1
ATOM 734 C C . ILE A 1 93 ? 11.431 -6.391 -0.656 1.00 91.88 93 ILE A C 1
ATOM 736 O O . ILE A 1 93 ? 10.606 -6.470 -1.572 1.00 91.88 93 ILE A O 1
ATOM 740 N N . GLY A 1 94 ? 12.696 -6.021 -0.865 1.00 93.81 94 GLY A N 1
ATOM 741 C CA . GLY A 1 94 ? 13.186 -5.551 -2.161 1.00 93.81 94 GLY A CA 1
ATOM 742 C C . GLY A 1 94 ? 12.408 -4.324 -2.652 1.00 93.81 94 GLY A C 1
ATOM 743 O O . GLY A 1 94 ? 12.295 -3.316 -1.954 1.00 93.81 94 GLY A O 1
ATOM 744 N N . SER A 1 95 ? 11.846 -4.411 -3.861 1.00 92.44 95 SER A N 1
ATOM 745 C CA . SER A 1 95 ? 11.022 -3.352 -4.464 1.00 92.44 95 SER A CA 1
ATOM 746 C C . SER A 1 95 ? 9.541 -3.406 -4.072 1.00 92.44 95 SER A C 1
ATOM 748 O O . SER A 1 95 ? 8.767 -2.541 -4.485 1.00 92.44 95 SER A O 1
ATOM 750 N N . ARG A 1 96 ? 9.123 -4.413 -3.296 1.00 92.00 96 ARG A N 1
ATOM 751 C CA . ARG A 1 96 ? 7.718 -4.659 -2.953 1.00 92.00 96 ARG A CA 1
ATOM 752 C C . ARG A 1 96 ? 7.429 -4.262 -1.508 1.00 92.00 96 ARG A C 1
ATOM 754 O O . ARG A 1 96 ? 8.273 -4.408 -0.625 1.00 92.00 96 ARG A O 1
ATOM 761 N N . SER A 1 97 ? 6.211 -3.786 -1.280 1.00 94.25 97 SER A N 1
ATOM 762 C CA . SER A 1 97 ? 5.711 -3.412 0.042 1.00 94.25 97 SER A CA 1
ATOM 763 C C . SER A 1 97 ? 4.606 -4.359 0.492 1.00 94.25 97 SER A C 1
ATOM 765 O O . SER A 1 97 ? 3.751 -4.754 -0.311 1.00 94.25 97 SER A O 1
ATOM 767 N N . PHE A 1 98 ? 4.623 -4.672 1.781 1.00 94.31 98 PHE A N 1
ATOM 768 C CA . PHE A 1 98 ? 3.727 -5.599 2.453 1.00 94.31 98 PHE A CA 1
ATOM 769 C C . PHE A 1 98 ? 3.203 -4.989 3.755 1.00 94.31 98 PHE A C 1
ATOM 771 O O . PHE A 1 98 ? 3.811 -4.072 4.301 1.00 94.31 98 PHE A O 1
ATOM 778 N N . VAL A 1 99 ? 2.096 -5.531 4.244 1.00 92.44 99 VAL A N 1
ATOM 779 C CA . VAL A 1 99 ? 1.502 -5.272 5.561 1.00 92.44 99 VAL A CA 1
ATOM 780 C C . VAL A 1 99 ? 1.370 -6.614 6.265 1.00 92.44 99 VAL A C 1
ATOM 782 O O . VAL A 1 99 ? 1.139 -7.625 5.592 1.00 92.44 99 VAL A O 1
ATOM 785 N N . GLN A 1 100 ? 1.516 -6.657 7.585 1.00 89.81 100 GLN A N 1
ATOM 786 C CA . GLN A 1 100 ? 1.162 -7.867 8.323 1.00 89.81 100 GLN A CA 1
ATOM 787 C C . GLN A 1 100 ? -0.356 -8.062 8.286 1.00 89.81 100 GLN A C 1
ATOM 789 O O . GLN A 1 100 ? -1.113 -7.105 8.438 1.00 89.81 100 GLN A O 1
ATOM 794 N N . ALA A 1 101 ? -0.821 -9.289 8.055 1.00 86.81 101 ALA A N 1
ATOM 795 C CA . ALA A 1 101 ? -2.263 -9.544 8.005 1.00 86.81 101 ALA A CA 1
ATOM 796 C C . ALA A 1 101 ? -2.956 -9.236 9.340 1.00 86.81 101 ALA A C 1
ATOM 798 O O . ALA A 1 101 ? -4.070 -8.727 9.339 1.00 86.81 101 ALA A O 1
ATOM 799 N N . GLU A 1 102 ? -2.269 -9.471 10.459 1.00 85.00 102 GLU A N 1
ATOM 800 C CA . GLU A 1 102 ? -2.778 -9.183 11.803 1.00 85.00 102 GLU A CA 1
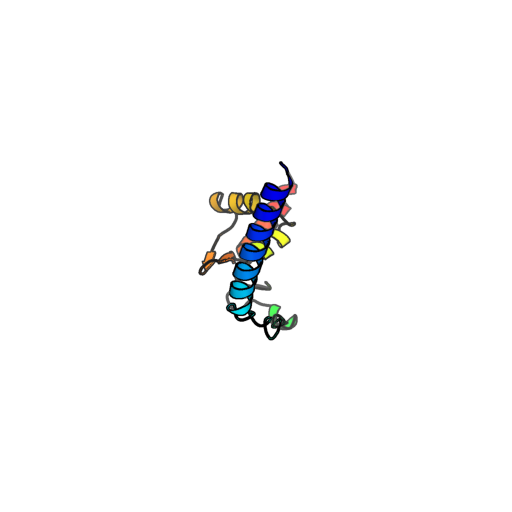ATOM 801 C C . GLU A 1 102 ? -3.043 -7.687 12.006 1.00 85.00 102 GLU A C 1
ATOM 803 O O . GLU A 1 102 ? -4.131 -7.315 12.435 1.00 85.00 102 GLU A O 1
ATOM 808 N N . ASP A 1 103 ? -2.106 -6.825 11.599 1.00 87.88 103 ASP A N 1
ATOM 809 C CA . ASP A 1 103 ? -2.273 -5.369 11.686 1.00 87.88 103 ASP A CA 1
ATOM 810 C C . ASP A 1 103 ? -3.464 -4.883 10.850 1.00 87.88 103 ASP A C 1
ATOM 812 O O . ASP A 1 103 ? -4.198 -3.977 11.251 1.00 87.88 103 ASP A O 1
ATOM 816 N N . LEU A 1 104 ? -3.666 -5.493 9.676 1.00 88.75 104 LEU A N 1
ATOM 817 C CA . LEU A 1 104 ? -4.786 -5.174 8.797 1.00 88.75 104 LEU A CA 1
ATOM 818 C C . LEU A 1 104 ? -6.127 -5.594 9.415 1.00 88.75 104 LEU A C 1
ATOM 820 O O . LEU A 1 104 ? -7.085 -4.817 9.392 1.00 88.75 104 LEU A O 1
ATOM 824 N N . ASP A 1 105 ? -6.192 -6.799 9.981 1.00 86.81 105 ASP A N 1
ATOM 825 C CA . ASP A 1 105 ? -7.375 -7.298 10.683 1.00 86.81 105 ASP A CA 1
ATOM 826 C C . ASP A 1 105 ? -7.710 -6.422 11.894 1.00 86.81 105 ASP A C 1
ATOM 828 O O . ASP A 1 105 ? -8.874 -6.060 12.100 1.00 86.81 105 ASP A O 1
ATOM 832 N N . ASP A 1 106 ? -6.699 -6.040 12.673 1.00 87.31 106 ASP A N 1
ATOM 833 C CA . ASP A 1 106 ? -6.853 -5.169 13.833 1.00 87.31 106 ASP A CA 1
ATOM 834 C C . ASP A 1 106 ? -7.349 -3.781 13.425 1.00 87.31 106 ASP A C 1
ATOM 836 O O . ASP A 1 106 ? -8.292 -3.265 14.031 1.00 87.31 106 ASP A O 1
ATOM 840 N N . PHE A 1 107 ? -6.804 -3.201 12.353 1.00 89.00 107 PHE A N 1
ATOM 841 C CA . PHE A 1 107 ? -7.293 -1.940 11.793 1.00 89.00 107 PHE A CA 1
ATOM 842 C C . PHE A 1 107 ? -8.782 -2.019 11.418 1.00 89.00 107 PHE A C 1
ATOM 844 O O . PHE A 1 107 ? -9.579 -1.164 11.820 1.00 89.00 107 PHE A O 1
ATOM 851 N N . ILE A 1 108 ? -9.185 -3.069 10.693 1.00 88.88 108 ILE A N 1
ATOM 852 C CA . ILE A 1 108 ? -10.584 -3.272 10.284 1.00 88.88 108 ILE A CA 1
ATOM 853 C C . ILE A 1 108 ? -11.488 -3.427 11.510 1.00 88.88 108 ILE A C 1
ATOM 855 O O . ILE A 1 108 ? -12.578 -2.849 11.547 1.00 88.88 108 ILE A O 1
ATOM 859 N N . ARG A 1 109 ? -11.053 -4.188 12.522 1.00 87.69 109 ARG A N 1
ATOM 860 C CA . ARG A 1 109 ? -11.796 -4.345 13.778 1.00 87.69 109 ARG A CA 1
ATOM 861 C C . ARG A 1 109 ? -11.986 -2.993 14.456 1.00 87.69 109 ARG A C 1
ATOM 863 O O . ARG A 1 109 ? -13.132 -2.629 14.707 1.00 87.69 109 ARG A O 1
ATOM 870 N N . ARG A 1 110 ? -10.914 -2.220 14.671 1.00 88.25 110 ARG A N 1
ATOM 871 C CA . ARG A 1 110 ? -10.982 -0.888 15.302 1.00 88.25 110 ARG A CA 1
ATOM 872 C C . ARG A 1 110 ? -11.997 0.020 14.598 1.00 88.25 110 ARG A C 1
ATOM 874 O O . ARG A 1 110 ? -12.909 0.522 15.247 1.00 88.25 110 ARG A O 1
ATOM 881 N N . LYS A 1 111 ? -11.918 0.156 13.267 1.00 85.75 111 LYS A N 1
ATOM 882 C CA . LYS A 1 111 ? -12.816 1.043 12.497 1.00 85.75 111 LYS A CA 1
ATOM 883 C C . LYS A 1 111 ? -14.261 0.541 12.389 1.00 85.75 111 LYS A C 1
ATOM 885 O O . LYS A 1 111 ? -15.165 1.352 12.208 1.00 85.75 111 LYS A O 1
ATOM 890 N N . ARG A 1 112 ? -14.517 -0.770 12.504 1.00 78.44 112 ARG A N 1
ATOM 891 C CA . ARG A 1 112 ? -15.893 -1.302 12.571 1.00 78.44 112 ARG A CA 1
ATOM 892 C C . ARG A 1 112 ? -16.599 -0.913 13.867 1.00 78.44 112 ARG A C 1
ATOM 894 O O . ARG A 1 112 ? -17.789 -0.617 13.822 1.00 78.44 112 ARG A O 1
ATOM 901 N N . TYR A 1 113 ? -15.885 -0.910 14.990 1.00 63.22 113 TYR A N 1
ATOM 902 C CA . TYR A 1 113 ? -16.454 -0.537 16.290 1.00 63.22 113 TYR A CA 1
ATOM 903 C C . TYR A 1 113 ? -16.605 0.981 16.464 1.00 63.22 113 TYR A C 1
ATOM 905 O O . TYR A 1 113 ? -17.528 1.423 17.146 1.00 63.22 113 TYR A O 1
ATOM 913 N N . ASP A 1 114 ? -15.783 1.770 15.767 1.00 62.09 114 ASP A N 1
ATOM 914 C CA . ASP A 1 114 ? -15.827 3.242 15.769 1.00 62.09 114 ASP A CA 1
ATOM 915 C C . ASP A 1 114 ? -17.081 3.830 15.081 1.00 62.09 114 A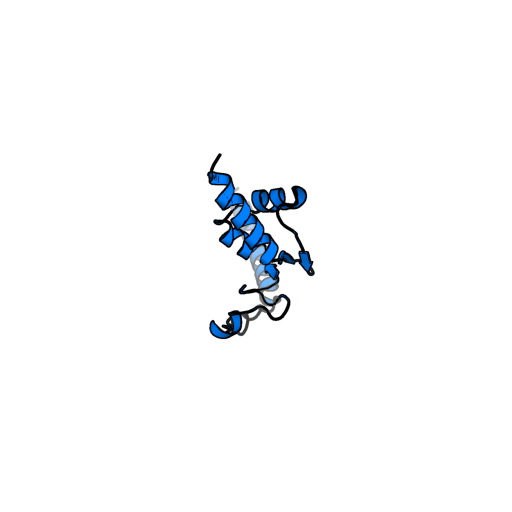SP A C 1
ATOM 917 O O . ASP A 1 114 ? -17.363 5.019 15.164 1.00 62.09 114 ASP A O 1
ATOM 921 N N . ARG A 1 115 ? -17.906 2.994 14.432 1.00 55.25 115 ARG A N 1
ATOM 922 C CA . ARG A 1 115 ? -19.173 3.405 13.794 1.00 55.25 115 ARG A CA 1
ATOM 923 C C . ARG A 1 115 ? -20.325 3.642 14.795 1.00 55.25 115 ARG A C 1
ATOM 925 O O . ARG A 1 115 ? -21.479 3.719 14.383 1.00 55.25 115 ARG A O 1
ATOM 932 N N . SER A 1 116 ? -20.011 3.742 16.087 1.00 50.12 116 SER A N 1
ATOM 933 C CA . SER A 1 116 ? -20.969 3.978 17.182 1.00 50.12 116 SER A CA 1
ATOM 934 C C . SER A 1 116 ? -20.885 5.394 17.781 1.00 50.12 116 SER A C 1
ATOM 936 O O . SER A 1 116 ? -21.474 5.623 18.835 1.00 50.12 116 SER A O 1
ATOM 938 N N . GLY A 1 117 ? -20.141 6.310 17.150 1.00 42.41 117 GLY A N 1
ATOM 939 C CA . GLY A 1 117 ? -20.073 7.732 17.514 1.00 42.41 117 GLY A CA 1
ATOM 940 C C . GLY A 1 117 ? -21.061 8.585 16.736 1.00 42.41 117 GLY A C 1
ATOM 941 O O . GLY A 1 117 ? -21.061 8.470 15.489 1.00 42.41 117 GLY A O 1
#

Sequence (117 aa):
MSDTADRLAQALRDLINEAVQEAVDRTRPTPPPARVVERPRVPEEDFEVCPWCSKKHMRHLMPVTEARQQLGGISRTTFYALVPEGELSLLKIGSRSFVQAEDLDDFIR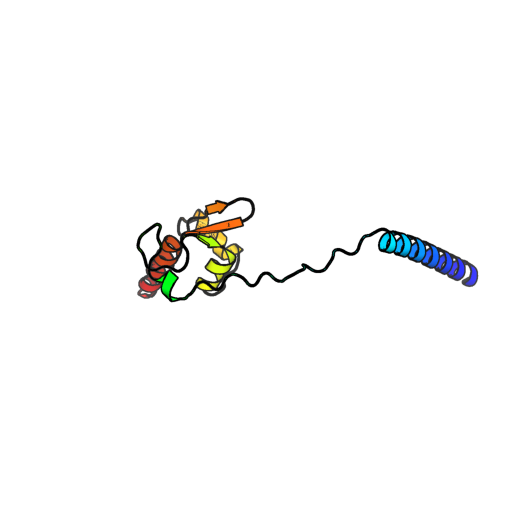RKRYDRSG

Secondary structure (DSSP, 8-state):
--HHHHHHHHHHHHHHHHHHHHHHHHSPPPPPPS---PPP---GGGGSS-TTTSS--S-SEEEHHHHHHHTTS--HHHHHHHTTTTSS--EEETTEEEEEHHHHHHHHHHHHHGGG-

pLDDT: mean 80.83, std 13.84, range [42.41, 96.69]

Radius of gyration: 26.89 Å; chains: 1; bounding box: 39×51×74 Å